Protein AF-A0A5C7RC14-F1 (afdb_monomer)

Sequence (148 aa):
MTDSFSNKEDKDYFDSLFQDFGGLSENIDLFDFRESQIKRKEFNKIRSKIFQDPKSKFGSVCQLKCHQDCPNSADEVDHLIPLSSNVLNKQLRGFRANNGKKAPTQSFDSNHPTNFVLSCTRCNAFKKNKIPTIDIIKYVLDSRHDDT

pLDDT: mean 85.51, std 9.66, range [40.28, 95.25]

Secondary structure (DSSP, 8-state):
-----SSHHHHHHHHHHTGGGTHHHHTGGGB--S-HHHHHHHHHHHHHHHTHHHHHHHTTB-S---STT--SB--EEEESS-SSB-HHHHHTT-PPPPTTPPPPPB--B---GGGEEEE-HHHHHHHTTPPPPHHHHHHHHHHHHTT-

Radius of gyration: 15.36 Å; Cα contacts (8 Å, |Δi|>4): 212; chains: 1; bounding box: 44×34×35 Å

Structure (mmCIF, N/CA/C/O backbone):
data_AF-A0A5C7RC14-F1
#
_entry.id   AF-A0A5C7RC14-F1
#
loop_
_atom_site.group_PDB
_atom_site.id
_atom_site.type_symbol
_atom_site.label_atom_id
_atom_site.label_alt_id
_atom_site.label_comp_id
_atom_site.label_asym_id
_atom_site.label_entity_id
_atom_site.label_seq_id
_atom_site.pdbx_PDB_ins_code
_atom_site.Cartn_x
_atom_site.Cartn_y
_atom_site.Cartn_z
_atom_site.occupancy
_atom_site.B_iso_or_equiv
_atom_site.auth_seq_id
_atom_site.auth_comp_id
_atom_site.auth_asym_id
_atom_site.auth_atom_id
_atom_site.pdbx_PDB_model_num
ATOM 1 N N . MET A 1 1 ? 2.347 17.755 -9.460 1.00 46.50 1 MET A N 1
ATOM 2 C CA . MET A 1 1 ? 3.731 17.392 -9.843 1.00 46.50 1 MET A CA 1
ATOM 3 C C . MET A 1 1 ? 3.818 15.872 -9.888 1.00 46.50 1 MET A C 1
ATOM 5 O O . MET A 1 1 ? 3.783 15.252 -8.840 1.00 46.50 1 MET A O 1
ATOM 9 N N . THR A 1 2 ? 3.859 15.273 -11.079 1.00 52.06 2 THR A N 1
ATOM 10 C CA . THR A 1 2 ? 3.869 13.806 -11.302 1.00 52.06 2 THR A CA 1
ATOM 11 C C . THR A 1 2 ? 5.221 13.281 -11.813 1.00 52.06 2 THR A C 1
ATOM 13 O O 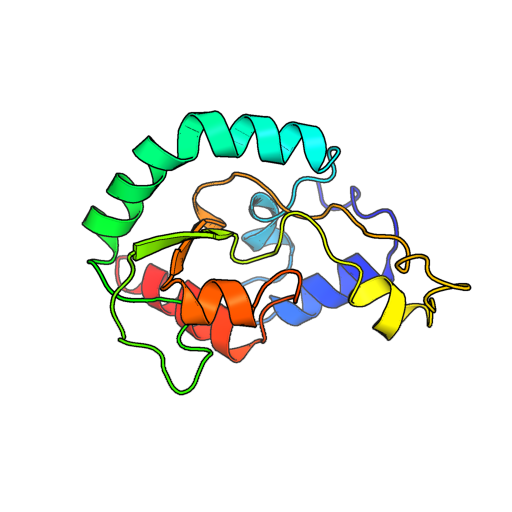. THR A 1 2 ? 5.307 12.144 -12.273 1.00 52.06 2 THR A O 1
ATOM 16 N N . ASP A 1 3 ? 6.268 14.109 -11.771 1.00 56.75 3 ASP A N 1
ATOM 17 C CA . ASP A 1 3 ? 7.588 13.833 -12.372 1.00 56.75 3 ASP A CA 1
ATOM 18 C C . ASP A 1 3 ? 8.619 13.272 -11.384 1.00 56.75 3 ASP A C 1
ATOM 20 O O . ASP A 1 3 ? 9.807 13.194 -11.677 1.00 56.75 3 ASP A O 1
ATOM 24 N N . SER A 1 4 ? 8.185 12.858 -10.195 1.00 75.19 4 SER A N 1
ATOM 25 C CA . SER A 1 4 ? 9.094 12.368 -9.153 1.00 75.19 4 SER A CA 1
ATOM 26 C C . SER A 1 4 ? 9.416 10.869 -9.251 1.00 75.19 4 SER A C 1
ATOM 28 O O . SER A 1 4 ? 10.300 10.389 -8.543 1.00 75.19 4 SER A O 1
ATOM 30 N N . PHE A 1 5 ? 8.755 10.124 -10.145 1.00 82.12 5 PHE A N 1
ATOM 31 C CA . PHE A 1 5 ? 9.106 8.730 -10.421 1.00 82.12 5 PHE A CA 1
ATOM 32 C C . PHE A 1 5 ? 10.415 8.652 -11.206 1.00 82.12 5 PHE A C 1
ATOM 34 O O . PHE A 1 5 ? 10.509 9.147 -12.325 1.00 82.12 5 PHE A O 1
ATOM 41 N N . SER A 1 6 ? 11.414 7.961 -10.653 1.00 82.50 6 SER A N 1
ATOM 42 C CA . SER A 1 6 ? 12.701 7.765 -11.336 1.00 82.50 6 SER A CA 1
ATOM 43 C C . SER A 1 6 ? 12.600 6.890 -12.589 1.00 82.50 6 SER A C 1
ATOM 45 O O . SER A 1 6 ? 13.498 6.935 -13.423 1.00 82.50 6 SER A O 1
ATOM 47 N N . ASN A 1 7 ? 11.534 6.094 -12.725 1.00 86.69 7 ASN A N 1
ATOM 48 C CA . ASN A 1 7 ? 11.299 5.253 -13.892 1.00 86.69 7 ASN A CA 1
ATOM 49 C C . ASN A 1 7 ? 9.861 5.405 -14.395 1.00 86.69 7 ASN A C 1
ATOM 51 O O . ASN A 1 7 ? 8.912 5.356 -13.606 1.00 86.69 7 ASN A O 1
ATOM 55 N N . LYS A 1 8 ? 9.697 5.504 -15.717 1.00 90.19 8 LYS A N 1
ATOM 56 C CA . LYS A 1 8 ? 8.381 5.641 -16.350 1.00 90.19 8 LYS A CA 1
ATOM 57 C C . LYS A 1 8 ? 7.488 4.425 -16.092 1.00 90.19 8 LYS A C 1
ATOM 59 O O . LYS A 1 8 ? 6.302 4.601 -15.852 1.00 90.19 8 LYS A O 1
ATOM 64 N N . GLU A 1 9 ? 8.039 3.211 -16.069 1.00 91.00 9 GLU A N 1
ATOM 65 C CA . GLU A 1 9 ? 7.216 2.005 -15.904 1.00 91.00 9 GLU A CA 1
ATOM 66 C C . GLU A 1 9 ? 6.597 1.918 -14.503 1.00 91.00 9 GLU A C 1
ATOM 68 O O . GLU A 1 9 ? 5.526 1.342 -14.348 1.00 91.00 9 GLU A O 1
ATOM 73 N N . ASP A 1 10 ? 7.230 2.520 -13.485 1.00 90.44 10 ASP A N 1
ATOM 74 C CA . ASP A 1 10 ? 6.623 2.610 -12.151 1.00 90.44 10 ASP A CA 1
ATOM 75 C C . ASP A 1 10 ? 5.417 3.556 -12.175 1.00 90.44 10 ASP A C 1
ATOM 77 O O . ASP A 1 10 ? 4.368 3.230 -11.624 1.00 90.44 10 ASP A O 1
ATOM 81 N N . LYS A 1 11 ? 5.556 4.703 -12.853 1.00 90.25 11 LYS A N 1
ATOM 82 C CA . LYS A 1 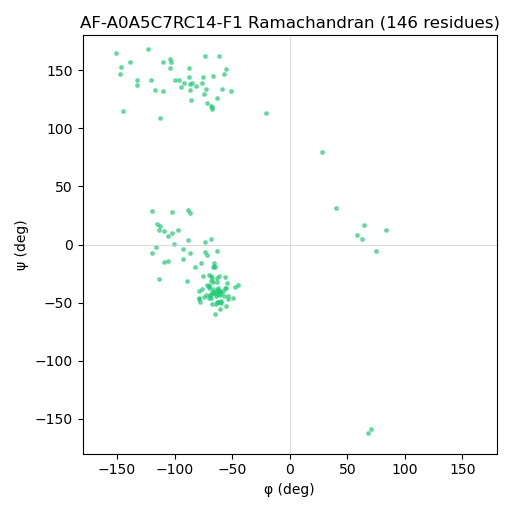11 ? 4.470 5.669 -13.040 1.00 90.25 11 LYS A CA 1
ATOM 83 C C . LYS A 1 11 ? 3.294 5.027 -13.773 1.00 90.25 11 LYS A C 1
ATOM 85 O O . LYS A 1 11 ? 2.179 5.096 -13.276 1.00 90.25 11 LYS A O 1
ATOM 90 N N . ASP A 1 12 ? 3.555 4.369 -14.902 1.00 92.06 12 ASP A N 1
ATOM 91 C CA . ASP A 1 12 ? 2.525 3.707 -15.712 1.00 92.06 12 ASP A CA 1
ATOM 92 C C . ASP A 1 12 ? 1.819 2.590 -14.928 1.00 92.06 12 ASP A C 1
ATOM 94 O O . ASP A 1 12 ? 0.599 2.435 -15.014 1.00 92.06 12 ASP A O 1
ATOM 98 N N . TYR A 1 13 ? 2.578 1.826 -14.133 1.00 93.12 13 TYR A N 1
ATOM 99 C CA . TYR A 1 13 ? 2.026 0.781 -13.279 1.00 93.12 13 TYR A CA 1
ATOM 100 C C . TYR A 1 13 ? 1.065 1.357 -12.235 1.00 93.12 13 TYR A C 1
ATOM 102 O O . TYR A 1 13 ? -0.049 0.855 -12.098 1.00 93.12 13 TYR A O 1
ATOM 110 N N . PHE A 1 14 ? 1.473 2.399 -11.503 1.00 92.25 14 PHE A N 1
ATOM 111 C CA . PHE A 1 14 ? 0.613 2.999 -10.482 1.00 92.25 14 PHE A CA 1
ATOM 112 C C . PHE A 1 14 ? -0.573 3.746 -11.091 1.00 92.25 14 PHE A C 1
ATOM 114 O O . PHE A 1 14 ? -1.669 3.651 -10.553 1.00 92.25 14 PHE A O 1
ATOM 121 N N . ASP A 1 15 ? -0.394 4.422 -12.224 1.00 92.81 15 ASP A N 1
ATOM 122 C CA . ASP A 1 15 ? -1.498 5.074 -12.929 1.00 92.81 15 ASP A CA 1
ATOM 123 C C . ASP A 1 15 ? -2.565 4.058 -13.361 1.00 92.81 15 ASP A C 1
ATOM 125 O O . ASP A 1 15 ? -3.749 4.255 -13.100 1.00 92.81 15 ASP A O 1
ATOM 129 N N . SER A 1 16 ? -2.134 2.907 -13.890 1.00 93.44 16 SER A N 1
ATOM 130 C CA . SER A 1 16 ? -3.033 1.794 -14.224 1.00 93.44 16 SER A CA 1
ATOM 131 C C . SER A 1 16 ? -3.687 1.185 -12.979 1.00 93.44 16 SER A C 1
ATOM 133 O O . SER A 1 16 ? -4.872 0.869 -12.987 1.00 93.44 16 SER A O 1
ATOM 135 N N . LEU A 1 17 ? -2.930 1.022 -11.888 1.00 92.06 17 LEU A N 1
ATOM 136 C CA . LEU A 1 17 ? -3.432 0.456 -10.632 1.00 92.06 17 LEU A CA 1
ATOM 137 C C . LEU A 1 17 ? -4.524 1.325 -9.992 1.00 92.06 17 LEU A C 1
ATOM 139 O O . LEU A 1 17 ? -5.418 0.796 -9.337 1.00 92.06 17 LEU A O 1
ATOM 143 N N . PHE A 1 18 ? -4.450 2.643 -10.175 1.00 93.00 18 PHE A N 1
ATOM 144 C CA . PHE A 1 18 ? -5.414 3.604 -9.644 1.00 93.00 18 PHE A CA 1
ATOM 145 C C . PHE A 1 18 ? -6.408 4.110 -10.692 1.00 93.00 18 PHE A C 1
ATOM 147 O O . PHE A 1 18 ? -7.147 5.044 -10.400 1.00 93.00 18 PHE A O 1
ATOM 154 N N . GLN A 1 19 ? -6.455 3.524 -11.892 1.00 93.38 19 GLN A N 1
ATOM 155 C CA . GLN A 1 19 ? -7.247 4.040 -13.014 1.00 93.38 19 GLN A CA 1
ATOM 156 C C . GLN A 1 19 ? -8.725 4.260 -12.649 1.00 93.38 19 GLN A C 1
ATOM 158 O O . GLN A 1 19 ? -9.276 5.323 -12.930 1.00 93.38 19 GLN A O 1
ATOM 163 N N . ASP A 1 20 ? -9.333 3.302 -11.948 1.00 90.31 20 ASP A N 1
ATOM 164 C CA . ASP A 1 20 ? -10.735 3.375 -11.508 1.00 90.31 20 ASP A CA 1
ATOM 165 C C . ASP A 1 20 ? -10.963 4.362 -10.344 1.00 90.31 20 ASP A C 1
ATOM 167 O O . ASP A 1 20 ? -12.100 4.643 -9.975 1.00 90.31 20 ASP A O 1
ATOM 171 N N . PHE A 1 21 ? -9.886 4.919 -9.784 1.00 89.75 21 PHE A N 1
ATOM 172 C CA . PHE A 1 21 ? -9.869 5.837 -8.641 1.00 89.75 21 PHE A CA 1
ATOM 173 C C . PHE A 1 21 ? -9.266 7.202 -9.007 1.00 89.75 21 PHE A C 1
ATOM 175 O O . PHE A 1 21 ? -8.659 7.860 -8.165 1.00 89.75 21 PHE A O 1
ATOM 182 N N . GLY A 1 22 ? -9.387 7.616 -10.274 1.00 88.88 22 GLY A N 1
ATOM 183 C CA . GLY A 1 22 ? -8.871 8.902 -10.762 1.00 88.88 22 GLY A CA 1
ATOM 184 C C . GLY A 1 22 ? -7.386 8.892 -11.144 1.00 88.88 22 GLY A C 1
ATOM 185 O O . GLY A 1 22 ? -6.791 9.947 -11.364 1.00 88.88 22 GLY A O 1
ATOM 186 N N . GLY A 1 23 ? -6.781 7.708 -11.241 1.00 90.81 23 GLY A N 1
ATOM 187 C CA . GLY A 1 23 ? -5.392 7.526 -11.646 1.00 90.81 23 GLY A CA 1
ATOM 188 C C . GLY A 1 23 ? -4.396 8.060 -10.621 1.00 90.81 23 GLY A C 1
ATOM 189 O O . GLY A 1 23 ? -4.702 8.297 -9.447 1.00 90.81 23 GLY A O 1
ATOM 190 N N . LEU A 1 24 ? -3.160 8.256 -11.071 1.00 89.19 24 LEU A N 1
ATOM 191 C CA . LEU A 1 24 ? -2.081 8.722 -10.207 1.00 89.19 24 LEU A CA 1
ATOM 192 C C . LEU A 1 24 ? -2.284 10.168 -9.723 1.00 89.19 24 LEU A C 1
ATOM 194 O O . LEU A 1 24 ? -1.795 10.518 -8.651 1.00 89.19 24 LEU A O 1
ATOM 198 N N . SER A 1 25 ? -2.978 11.016 -10.491 1.00 88.25 25 SER A N 1
ATOM 199 C CA . SER A 1 25 ? -3.189 12.428 -10.137 1.00 88.25 25 SER A CA 1
ATOM 200 C C . SER A 1 25 ? -4.018 12.598 -8.869 1.00 88.25 25 SER A C 1
ATOM 202 O O . SER A 1 25 ? -3.617 13.368 -8.000 1.00 88.25 25 SER A O 1
ATOM 204 N N . GLU A 1 26 ? -5.109 11.841 -8.734 1.00 89.38 26 GLU A N 1
ATOM 205 C CA . GLU A 1 26 ? -5.988 11.892 -7.554 1.00 89.38 26 GLU A CA 1
ATOM 206 C C . GLU A 1 26 ? -5.396 11.151 -6.345 1.00 89.38 26 GLU A C 1
ATOM 208 O O . GLU A 1 26 ? -5.803 11.359 -5.207 1.00 89.38 26 GLU A O 1
ATOM 213 N N . ASN A 1 27 ? -4.388 10.306 -6.576 1.00 89.94 27 ASN A N 1
ATOM 214 C CA . ASN A 1 27 ? -3.754 9.478 -5.550 1.00 89.94 27 ASN A CA 1
ATOM 215 C C . ASN A 1 27 ? -2.306 9.895 -5.260 1.00 89.94 27 ASN A C 1
ATOM 217 O O . ASN A 1 27 ? -1.548 9.136 -4.653 1.00 89.94 27 ASN A O 1
ATOM 221 N N . ILE A 1 28 ? -1.899 11.099 -5.677 1.00 88.94 28 ILE A N 1
ATOM 222 C CA . ILE A 1 28 ? -0.505 11.550 -5.574 1.00 88.94 28 ILE A CA 1
ATOM 223 C C . ILE A 1 28 ? -0.022 11.641 -4.122 1.00 88.94 28 ILE A C 1
ATOM 225 O O . ILE A 1 28 ? 1.151 11.395 -3.849 1.00 88.94 28 ILE A O 1
ATOM 229 N N . ASP A 1 29 ? -0.933 11.904 -3.183 1.00 90.06 29 ASP A N 1
ATOM 230 C CA . ASP A 1 29 ? -0.636 11.971 -1.751 1.00 90.06 29 ASP A CA 1
ATOM 231 C C . ASP A 1 29 ? -0.202 10.626 -1.166 1.00 90.06 29 ASP A C 1
ATOM 233 O O . ASP A 1 29 ? 0.387 10.596 -0.088 1.00 90.06 29 ASP A O 1
ATOM 237 N N . LEU A 1 30 ? -0.442 9.509 -1.861 1.00 89.81 30 LEU A N 1
ATOM 238 C CA . LEU A 1 30 ? 0.096 8.202 -1.481 1.00 89.81 30 LEU A CA 1
ATOM 239 C C . LEU A 1 30 ? 1.605 8.103 -1.736 1.00 89.81 30 LEU A C 1
ATOM 241 O O . LEU A 1 30 ? 2.223 7.134 -1.317 1.00 89.81 30 LEU A O 1
ATOM 245 N N . PHE A 1 31 ? 2.224 9.079 -2.406 1.00 89.75 31 PHE A N 1
ATOM 246 C CA . PHE A 1 31 ? 3.605 8.967 -2.856 1.00 89.75 31 PHE A CA 1
ATOM 247 C C . PHE A 1 31 ? 4.544 9.995 -2.214 1.00 89.75 31 PHE A C 1
ATOM 249 O O . PHE A 1 31 ? 4.283 11.192 -2.170 1.00 89.75 31 PHE A O 1
ATOM 256 N N . ASP A 1 32 ? 5.689 9.508 -1.736 1.00 88.31 32 ASP A N 1
ATOM 257 C CA . ASP A 1 32 ? 6.816 10.298 -1.239 1.00 88.31 32 ASP A CA 1
ATOM 258 C C . ASP A 1 32 ? 8.130 9.582 -1.595 1.00 88.31 32 ASP A C 1
ATOM 260 O O . ASP A 1 32 ? 8.442 8.491 -1.102 1.00 88.31 32 ASP A O 1
ATOM 264 N N . PHE A 1 33 ? 8.932 10.216 -2.447 1.00 87.19 33 PHE A N 1
ATOM 265 C CA . PHE A 1 33 ? 10.157 9.641 -3.011 1.00 87.19 33 PHE A CA 1
ATOM 266 C C . PHE A 1 33 ? 11.401 9.882 -2.147 1.00 87.19 33 PHE A C 1
ATOM 268 O O . PHE A 1 33 ? 12.505 9.478 -2.521 1.00 87.19 33 PHE A O 1
ATOM 275 N N . ARG A 1 34 ? 11.248 10.496 -0.964 1.00 88.56 34 ARG A N 1
ATOM 276 C CA . ARG A 1 34 ? 12.328 10.597 0.025 1.00 88.56 34 ARG A CA 1
ATOM 277 C C . ARG A 1 34 ? 12.777 9.208 0.487 1.00 88.56 34 ARG A C 1
ATOM 279 O O . ARG A 1 34 ? 12.075 8.196 0.358 1.00 88.56 34 ARG A O 1
ATOM 286 N N . GLU A 1 35 ? 13.965 9.148 1.079 1.00 84.19 35 GLU A N 1
ATOM 287 C CA . GLU A 1 35 ? 14.531 7.896 1.572 1.00 84.19 35 GLU A CA 1
ATOM 288 C C . GLU A 1 35 ? 13.630 7.215 2.615 1.00 84.19 35 GLU A C 1
ATOM 290 O O . GLU A 1 35 ? 13.177 7.826 3.586 1.00 84.19 35 GLU A O 1
ATOM 295 N N . SER A 1 36 ? 13.430 5.901 2.468 1.00 83.69 36 SER A N 1
ATOM 296 C CA . SER A 1 36 ? 12.574 5.110 3.368 1.00 83.69 36 SER A CA 1
ATOM 297 C C . SER A 1 36 ? 12.971 5.197 4.851 1.00 83.69 36 SER A C 1
ATOM 299 O O . SER A 1 36 ? 12.110 5.079 5.720 1.00 83.69 36 SER A O 1
ATOM 301 N N . GLN A 1 37 ? 14.249 5.438 5.166 1.00 85.75 37 GLN A N 1
ATOM 302 C CA . GLN A 1 37 ? 14.728 5.609 6.544 1.00 85.75 37 GLN A CA 1
ATOM 303 C C . GLN A 1 37 ? 14.172 6.872 7.210 1.00 85.75 37 GLN A C 1
ATOM 305 O O . GLN A 1 37 ? 13.821 6.834 8.391 1.00 85.75 37 GLN A O 1
ATOM 310 N N . ILE A 1 38 ? 14.056 7.972 6.460 1.00 88.44 38 ILE A N 1
ATOM 311 C CA . ILE A 1 38 ? 13.481 9.233 6.947 1.00 88.44 38 ILE A CA 1
ATOM 312 C C . ILE A 1 38 ? 12.010 8.997 7.292 1.00 88.44 38 ILE A C 1
ATOM 314 O O . ILE A 1 38 ? 11.589 9.217 8.428 1.00 88.44 38 ILE A O 1
ATOM 318 N N . LYS A 1 39 ? 11.268 8.412 6.350 1.00 88.06 39 LYS A N 1
ATOM 319 C CA . LYS A 1 39 ? 9.835 8.131 6.494 1.00 88.06 39 LYS A CA 1
ATOM 320 C C . LYS A 1 39 ? 9.538 7.153 7.630 1.00 88.06 39 LYS A C 1
ATOM 322 O O . LYS A 1 39 ? 8.606 7.369 8.396 1.00 88.06 39 LYS A O 1
ATOM 327 N N . ARG A 1 40 ? 10.364 6.118 7.823 1.00 86.94 40 ARG A N 1
ATOM 328 C CA . ARG A 1 40 ? 10.234 5.195 8.968 1.00 86.94 40 ARG A CA 1
ATOM 329 C C . ARG A 1 40 ? 10.421 5.900 10.307 1.00 86.94 40 ARG A C 1
ATOM 331 O O . ARG A 1 40 ? 9.669 5.637 11.242 1.00 86.94 40 ARG A O 1
ATOM 338 N N . LYS A 1 41 ? 11.415 6.790 10.415 1.00 89.00 41 LYS A N 1
ATOM 339 C CA . LYS A 1 41 ? 11.642 7.579 11.636 1.00 89.00 41 LYS A CA 1
ATOM 340 C C . LYS A 1 41 ? 10.465 8.503 11.925 1.00 89.00 41 LYS A C 1
ATOM 342 O O . LYS A 1 41 ? 10.073 8.609 13.081 1.00 89.00 41 LYS A O 1
ATOM 347 N N . GLU A 1 42 ? 9.923 9.156 10.902 1.00 90.44 42 GLU A N 1
ATOM 348 C CA . GLU A 1 42 ? 8.729 9.995 11.023 1.00 90.44 42 GLU A CA 1
ATOM 349 C C . GLU A 1 42 ? 7.534 9.164 11.496 1.00 90.44 42 GLU A C 1
ATOM 351 O O . GLU A 1 42 ? 7.011 9.454 12.568 1.00 90.44 42 GLU A O 1
ATOM 356 N N . PHE A 1 43 ? 7.192 8.079 10.791 1.00 88.31 43 PHE A N 1
ATOM 357 C CA . PHE A 1 43 ? 6.074 7.192 11.125 1.00 88.31 43 PHE A CA 1
ATOM 358 C C . PHE A 1 43 ? 6.147 6.673 12.562 1.00 88.31 43 PHE A C 1
ATOM 360 O O . PHE A 1 43 ? 5.175 6.759 13.308 1.00 88.31 43 PHE A O 1
ATOM 367 N N . ASN A 1 44 ? 7.316 6.201 12.999 1.00 87.19 44 ASN A N 1
ATOM 368 C CA . ASN A 1 44 ? 7.486 5.667 14.350 1.00 87.19 44 ASN A CA 1
ATOM 369 C C . ASN A 1 44 ? 7.204 6.702 15.452 1.00 87.19 44 ASN A C 1
ATOM 371 O O . ASN A 1 44 ? 6.801 6.313 16.545 1.00 87.19 44 ASN A O 1
ATOM 375 N N . LYS A 1 45 ? 7.376 8.006 15.186 1.00 88.69 45 LYS A N 1
ATOM 376 C CA . LYS A 1 45 ? 7.034 9.073 16.147 1.00 88.69 45 LYS A CA 1
ATOM 377 C C . LYS A 1 45 ? 5.529 9.317 16.254 1.00 88.69 45 LYS A C 1
ATOM 379 O O . LYS A 1 45 ? 5.063 9.801 17.282 1.00 88.69 45 LYS A O 1
ATOM 384 N N . ILE A 1 46 ? 4.785 9.024 15.190 1.00 84.19 46 ILE A N 1
ATOM 385 C CA . ILE A 1 46 ? 3.369 9.385 15.039 1.00 84.19 46 ILE A CA 1
ATOM 386 C C . ILE A 1 46 ? 2.429 8.173 15.122 1.00 84.19 46 ILE A C 1
ATOM 388 O O . ILE A 1 46 ? 1.241 8.357 15.379 1.00 84.19 46 ILE A O 1
ATOM 392 N N . ARG A 1 47 ? 2.951 6.943 15.001 1.00 81.69 47 ARG A N 1
ATOM 393 C CA . ARG A 1 47 ? 2.192 5.679 14.941 1.00 81.69 47 ARG A CA 1
ATOM 394 C C . ARG A 1 47 ? 1.144 5.542 16.046 1.00 81.69 47 ARG A C 1
ATOM 396 O O . ARG A 1 47 ? 0.008 5.183 15.760 1.00 81.69 47 ARG A O 1
ATOM 403 N N . SER A 1 48 ? 1.497 5.851 17.295 1.00 76.56 48 SER A N 1
ATOM 404 C CA . SER A 1 48 ? 0.576 5.705 18.432 1.00 76.56 48 SER A CA 1
ATOM 405 C C . SER A 1 48 ? -0.608 6.673 18.375 1.00 76.56 48 SER A C 1
ATOM 407 O O . SER A 1 48 ? -1.693 6.331 18.834 1.00 76.56 48 SER A O 1
ATOM 409 N N . LYS A 1 49 ? -0.406 7.873 17.815 1.00 78.31 49 LYS A N 1
ATOM 410 C CA . LYS A 1 49 ? -1.465 8.879 17.640 1.00 78.31 49 LYS A CA 1
ATOM 411 C C . LYS A 1 49 ? -2.339 8.529 16.439 1.00 78.31 49 LYS A C 1
ATOM 413 O O . LYS A 1 49 ? -3.553 8.468 16.558 1.00 78.31 49 LYS A O 1
ATOM 418 N N . ILE A 1 50 ? -1.694 8.172 15.331 1.00 77.44 50 ILE A N 1
ATOM 419 C CA . ILE A 1 50 ? -2.345 7.796 14.072 1.00 77.44 50 ILE A CA 1
ATOM 420 C C . ILE A 1 50 ? -3.168 6.523 14.180 1.00 77.44 50 ILE A C 1
ATOM 422 O O . ILE A 1 50 ? -4.026 6.316 13.348 1.00 77.44 50 ILE A O 1
ATOM 426 N N . PHE A 1 51 ? -2.963 5.656 15.169 1.00 74.00 51 PHE A N 1
ATOM 427 C CA . PHE A 1 51 ? -3.859 4.511 15.342 1.00 74.00 51 PHE A CA 1
ATOM 428 C C . PHE A 1 51 ? -5.257 4.907 15.828 1.00 74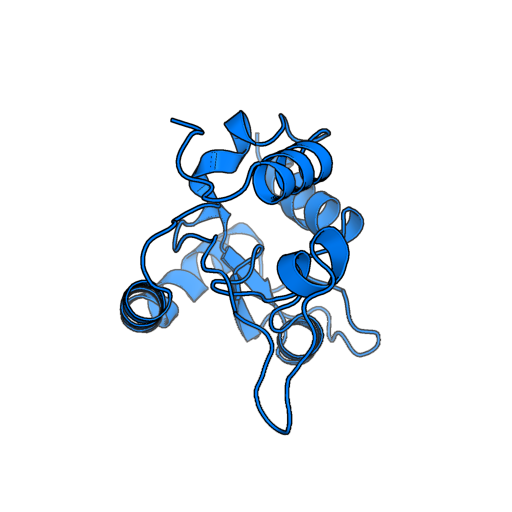.00 51 PHE A C 1
ATOM 430 O O . PHE A 1 51 ? -6.215 4.195 15.544 1.00 74.00 51 PHE A O 1
ATOM 437 N N . GLN A 1 52 ? -5.399 6.032 16.533 1.00 75.06 52 GLN A N 1
ATOM 438 C CA . GLN A 1 52 ? -6.687 6.424 17.108 1.00 75.06 52 GLN A CA 1
ATOM 439 C C . GLN A 1 52 ? -7.625 7.043 16.066 1.00 75.06 52 GLN A C 1
ATOM 441 O O . GLN A 1 52 ? -8.806 6.704 16.054 1.00 75.06 52 GLN A O 1
ATOM 446 N N . ASP A 1 53 ? -7.110 7.876 15.157 1.00 72.94 53 ASP A N 1
ATOM 447 C CA . ASP A 1 53 ? -7.951 8.638 14.218 1.00 72.94 53 ASP A CA 1
ATOM 448 C C . ASP A 1 53 ? -8.662 7.757 13.163 1.00 72.94 53 ASP A C 1
ATOM 450 O O . ASP A 1 53 ? -9.868 7.889 12.971 1.00 72.94 53 ASP A O 1
ATOM 454 N N . PRO A 1 54 ? -8.000 6.790 12.500 1.00 71.12 54 PRO A N 1
ATOM 455 C CA . PRO A 1 54 ? -8.662 5.854 11.603 1.00 71.12 54 PRO A CA 1
ATOM 456 C C . PRO A 1 54 ? -9.568 4.896 12.371 1.00 71.12 54 PRO A C 1
ATOM 458 O O . PRO A 1 54 ? -10.582 4.474 11.834 1.00 71.12 54 PRO A O 1
ATOM 461 N N . LYS A 1 55 ? -9.236 4.547 13.621 1.00 77.94 55 LYS A N 1
ATOM 462 C CA . LYS A 1 55 ? -10.051 3.635 14.433 1.00 77.94 55 LYS A CA 1
ATOM 463 C C . LYS A 1 55 ? -11.369 4.267 14.873 1.00 77.94 55 LYS A C 1
ATOM 465 O O . LYS A 1 55 ? -12.379 3.572 14.943 1.00 77.94 55 LYS A O 1
ATOM 470 N N . SER A 1 56 ? -11.375 5.567 15.159 1.00 76.81 56 SER A N 1
ATOM 471 C CA . SER A 1 56 ? -12.616 6.297 15.426 1.00 76.81 56 SER A CA 1
ATOM 472 C C . SER A 1 56 ? -13.458 6.458 14.160 1.00 76.81 56 SER A C 1
ATOM 474 O O . SER A 1 56 ? -14.678 6.352 14.244 1.00 76.81 56 SER A O 1
ATOM 476 N N . LYS A 1 57 ? -12.819 6.641 12.995 1.00 75.62 57 LYS A N 1
ATOM 477 C CA . LYS A 1 57 ? -13.506 6.822 11.709 1.00 75.62 57 LYS A CA 1
ATOM 478 C C . LYS A 1 57 ? -14.044 5.521 11.097 1.00 75.62 57 LYS A C 1
ATOM 480 O O . LYS A 1 57 ? -15.204 5.451 10.727 1.00 75.62 57 LYS A O 1
ATOM 485 N N . PHE A 1 58 ? -13.219 4.483 11.007 1.00 76.88 58 PHE A N 1
ATOM 486 C CA . PHE A 1 58 ? -13.516 3.235 10.284 1.00 76.88 58 PHE A CA 1
ATOM 487 C C . PHE A 1 58 ? -13.841 2.057 11.218 1.00 76.88 58 PHE A C 1
ATOM 489 O O . PHE A 1 58 ? -13.939 0.903 10.791 1.00 76.88 58 PHE A O 1
ATOM 496 N N . GLY A 1 59 ? -13.970 2.325 12.519 1.00 82.81 59 GLY A N 1
ATOM 497 C CA . GLY A 1 59 ? -14.152 1.305 13.541 1.00 82.81 59 GLY A CA 1
ATOM 498 C C . GLY A 1 59 ? -12.894 0.464 13.773 1.00 82.81 59 GLY A C 1
ATOM 499 O O . GLY A 1 59 ? -11.770 0.854 13.480 1.00 82.81 59 GLY A O 1
ATOM 500 N N . SER A 1 60 ? -13.072 -0.728 14.345 1.00 86.19 60 SER A N 1
ATOM 501 C CA . SER A 1 60 ? -11.959 -1.632 14.690 1.00 86.19 60 SER A CA 1
ATOM 502 C C . SER A 1 60 ? -11.794 -2.783 13.697 1.00 86.19 60 SER A C 1
ATOM 504 O O . SER A 1 60 ? -11.347 -3.861 14.082 1.00 86.19 60 SER A O 1
ATOM 506 N N . VAL A 1 61 ? -12.183 -2.587 12.435 1.00 90.62 61 VAL A N 1
ATOM 507 C CA . VAL A 1 61 ? -12.190 -3.645 11.416 1.00 90.62 61 VAL A CA 1
ATOM 508 C C . VAL A 1 61 ? -10.869 -3.670 10.649 1.00 90.62 61 VAL A C 1
ATOM 510 O O . VAL A 1 61 ? -10.320 -2.631 10.291 1.00 90.62 61 VAL A O 1
ATOM 513 N N . CYS A 1 62 ? -10.349 -4.867 10.371 1.00 92.31 62 CYS A N 1
ATOM 514 C CA . CYS A 1 62 ? -9.197 -5.017 9.481 1.00 92.31 62 CYS A CA 1
ATOM 515 C C . CYS A 1 62 ? -9.602 -4.645 8.047 1.00 92.31 62 CYS A C 1
ATOM 517 O O . CYS A 1 62 ? -10.429 -5.329 7.445 1.00 92.31 62 CYS A O 1
ATOM 519 N N . GLN A 1 63 ? -8.997 -3.597 7.490 1.00 91.94 63 GLN A N 1
ATOM 520 C CA . GLN A 1 63 ? -9.298 -3.108 6.145 1.00 91.94 63 GLN A CA 1
ATOM 521 C C . GLN A 1 63 ? -8.561 -3.886 5.047 1.00 91.94 63 GLN A C 1
ATOM 523 O O . GLN A 1 63 ? -8.977 -3.863 3.899 1.00 91.94 63 GLN A O 1
ATOM 528 N N . LEU A 1 64 ? -7.486 -4.611 5.373 1.00 91.81 64 LEU A N 1
ATOM 529 C CA . LEU A 1 64 ? -6.728 -5.360 4.365 1.00 91.81 64 LEU A CA 1
ATOM 530 C C . LEU A 1 64 ? -7.417 -6.651 3.902 1.00 91.81 64 LEU A C 1
ATOM 532 O O . LEU A 1 64 ? -7.279 -7.013 2.740 1.00 91.81 64 LEU A O 1
ATOM 536 N N . LYS A 1 65 ? -8.064 -7.385 4.824 1.00 90.75 65 LYS A N 1
ATOM 537 C CA . LYS A 1 65 ? -8.774 -8.669 4.589 1.00 90.75 65 LYS A CA 1
ATOM 538 C C . LYS A 1 65 ? -8.090 -9.660 3.622 1.00 90.75 65 LYS A C 1
ATOM 540 O O . LYS A 1 65 ? -8.754 -10.435 2.948 1.00 90.75 65 LYS A O 1
ATOM 545 N N . CYS A 1 66 ? -6.759 -9.672 3.573 1.00 91.19 66 CYS A N 1
ATOM 546 C CA . CYS A 1 66 ? -5.998 -10.369 2.532 1.00 91.19 66 CYS A CA 1
ATOM 547 C C . CYS A 1 66 ? -5.424 -11.730 2.958 1.00 91.19 66 CYS A C 1
ATOM 549 O O . CYS A 1 66 ? -4.741 -12.380 2.170 1.00 91.19 66 CYS A O 1
ATOM 551 N N . HIS A 1 67 ? -5.667 -12.158 4.198 1.00 94.19 67 HIS A N 1
ATOM 552 C CA . HIS A 1 67 ? -5.218 -13.442 4.732 1.00 94.19 67 HIS A CA 1
ATOM 553 C C . HIS A 1 67 ? -6.419 -14.286 5.169 1.00 94.19 67 HIS A C 1
ATOM 555 O O . HIS A 1 67 ? -7.351 -13.746 5.760 1.00 94.19 67 HIS A O 1
ATOM 561 N N . GLN A 1 68 ? -6.371 -15.602 4.938 1.00 94.00 68 GLN A N 1
ATOM 562 C CA . GLN A 1 68 ? -7.458 -16.529 5.298 1.00 94.00 68 GLN A CA 1
ATOM 563 C C . GLN A 1 68 ? -7.789 -16.493 6.802 1.00 94.00 68 GLN A C 1
ATOM 565 O O . GLN A 1 68 ? -8.950 -16.454 7.185 1.00 94.00 68 GLN A O 1
ATOM 570 N N . ASP A 1 69 ? -6.759 -16.393 7.649 1.00 95.25 69 ASP A N 1
ATOM 571 C CA . ASP A 1 69 ? -6.893 -16.328 9.113 1.00 95.25 69 ASP A CA 1
ATOM 572 C C . ASP A 1 69 ? -7.073 -14.886 9.624 1.00 95.25 69 ASP A C 1
ATOM 574 O O . ASP A 1 69 ? -6.583 -14.525 10.696 1.00 95.25 69 ASP A O 1
ATOM 578 N N . CYS A 1 70 ? -7.680 -14.006 8.824 1.00 95.00 70 CYS A N 1
ATOM 579 C CA . CYS A 1 70 ? -7.968 -12.643 9.252 1.00 95.00 70 CYS A CA 1
ATOM 580 C C . CYS A 1 70 ? -9.057 -12.668 10.341 1.00 95.00 70 CYS A C 1
ATOM 582 O O . CYS A 1 70 ? -10.188 -13.048 10.045 1.00 95.00 70 CYS A O 1
ATOM 584 N N . PRO A 1 71 ? -8.792 -12.184 11.570 1.00 94.44 71 PRO A N 1
ATOM 585 C CA . PRO A 1 71 ? -9.799 -12.132 12.633 1.00 94.44 71 PRO A CA 1
ATOM 586 C C . PRO A 1 71 ? -10.852 -11.035 12.408 1.00 94.44 71 PRO A C 1
ATOM 588 O O . PRO A 1 71 ? -11.694 -10.801 13.265 1.00 94.44 71 PRO A O 1
ATOM 591 N N . ASN A 1 72 ? -10.768 -10.303 11.291 1.00 93.19 72 ASN A N 1
ATOM 592 C CA . ASN A 1 72 ? -11.583 -9.133 10.974 1.00 93.19 72 ASN A CA 1
ATOM 593 C C . ASN A 1 72 ? -11.484 -7.973 11.991 1.00 93.19 72 ASN A C 1
ATOM 595 O O . ASN A 1 72 ? -12.188 -6.980 11.854 1.00 93.19 72 ASN A O 1
ATOM 599 N N . SER A 1 73 ? -10.570 -8.043 12.958 1.00 92.75 73 SER A N 1
ATOM 600 C CA . SER A 1 73 ? -10.282 -6.986 13.930 1.00 92.75 73 SER A CA 1
ATOM 601 C C . SER A 1 73 ? -8.909 -6.366 13.674 1.00 92.75 73 SER A C 1
ATOM 603 O O . SER A 1 73 ? -7.931 -7.098 13.517 1.00 92.75 73 SER A O 1
ATOM 605 N N . ALA A 1 74 ? -8.816 -5.040 13.657 1.00 91.94 74 ALA A N 1
ATOM 606 C CA . ALA A 1 74 ? -7.551 -4.330 13.520 1.00 91.94 74 ALA A CA 1
ATOM 607 C C . ALA A 1 74 ? -6.866 -4.105 14.874 1.00 91.94 74 ALA A C 1
ATOM 609 O O . ALA A 1 74 ? -7.488 -3.643 15.833 1.00 91.94 74 ALA A O 1
ATOM 610 N N . ASP A 1 75 ? -5.569 -4.395 14.924 1.00 90.88 75 ASP A N 1
ATOM 611 C CA . ASP A 1 75 ? -4.691 -4.198 16.081 1.00 90.88 75 ASP A CA 1
ATOM 612 C C . ASP A 1 75 ? -3.528 -3.235 15.776 1.00 90.88 75 ASP A C 1
ATOM 614 O O . ASP A 1 75 ? -2.826 -2.811 16.695 1.00 90.88 75 ASP A O 1
ATOM 618 N N . GLU A 1 76 ? -3.358 -2.818 14.515 1.00 90.69 76 GLU A N 1
ATOM 619 C CA . GLU A 1 76 ? -2.320 -1.873 14.109 1.00 90.69 76 GLU A CA 1
ATOM 620 C C . GLU A 1 76 ? -2.682 -1.013 12.882 1.00 90.69 76 GLU A C 1
ATOM 622 O O . GLU A 1 76 ? -3.615 -1.309 12.134 1.00 90.69 76 GLU A O 1
ATOM 627 N N . VAL A 1 77 ? -1.914 0.066 12.673 1.00 89.69 77 VAL A N 1
ATOM 628 C CA . VAL A 1 77 ? -1.882 0.815 11.403 1.00 89.69 77 VAL A CA 1
ATOM 629 C C . VAL A 1 77 ? -0.744 0.300 10.536 1.00 89.69 77 VAL A C 1
ATOM 631 O O . VAL A 1 77 ? 0.382 0.154 11.024 1.00 89.69 77 VAL A O 1
ATOM 634 N N . ASP A 1 78 ? -1.042 0.110 9.256 1.00 89.31 78 ASP A N 1
ATOM 635 C CA . ASP A 1 78 ? -0.087 -0.122 8.173 1.00 89.31 78 ASP A CA 1
ATOM 636 C C . ASP A 1 78 ? -0.270 0.942 7.071 1.00 89.31 78 ASP A C 1
ATOM 638 O O . ASP A 1 78 ? -1.246 1.694 7.065 1.00 89.31 78 ASP A O 1
ATOM 642 N N . HIS A 1 79 ? 0.677 1.018 6.143 1.00 90.94 79 HIS A N 1
ATOM 643 C CA . HIS A 1 79 ? 0.591 1.842 4.934 1.00 90.94 79 HIS A CA 1
ATOM 644 C C . HIS A 1 79 ? -0.111 1.059 3.820 1.00 90.94 79 HIS A C 1
ATOM 646 O O . HIS A 1 79 ? 0.196 -0.112 3.664 1.00 90.94 79 HIS A O 1
ATOM 652 N N . LEU A 1 80 ? -1.015 1.621 3.016 1.00 91.75 80 LEU A N 1
ATOM 653 C CA . LEU A 1 80 ? -1.672 0.917 1.908 1.00 91.75 80 LEU A CA 1
ATOM 654 C C . LEU A 1 80 ? -0.627 0.555 0.853 1.00 91.75 80 LEU A C 1
ATOM 656 O O . LEU A 1 80 ? -0.374 -0.627 0.608 1.00 91.75 80 LEU A O 1
ATOM 660 N N . ILE A 1 81 ? 0.050 1.554 0.296 1.00 91.00 81 ILE A N 1
ATOM 661 C CA . ILE A 1 81 ? 1.255 1.340 -0.501 1.00 91.00 81 ILE A CA 1
ATOM 662 C C . ILE A 1 81 ? 2.424 1.168 0.475 1.00 91.00 81 ILE A C 1
ATOM 664 O O . ILE A 1 81 ? 2.469 1.843 1.484 1.00 91.00 81 ILE A O 1
ATOM 668 N N . PRO A 1 82 ? 3.353 0.216 0.295 1.00 86.06 82 PRO A N 1
ATOM 669 C CA . PRO A 1 82 ? 4.444 0.046 1.252 1.00 86.06 82 PRO A CA 1
ATOM 670 C C . PRO A 1 82 ? 5.532 1.124 1.096 1.00 86.06 82 PRO A C 1
ATOM 672 O O . PR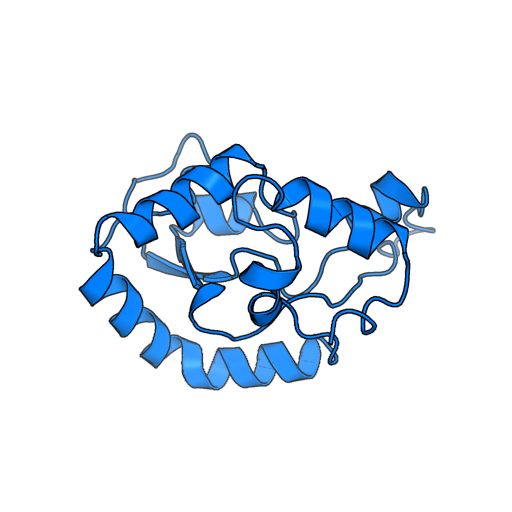O A 1 82 ? 6.008 1.365 -0.014 1.00 86.06 82 PRO A O 1
ATOM 675 N N . LEU A 1 83 ? 6.056 1.631 2.226 1.00 83.19 83 LEU A N 1
ATOM 676 C CA . LEU A 1 83 ? 7.202 2.566 2.298 1.00 83.19 83 LEU A CA 1
ATOM 677 C C . LEU A 1 83 ? 8.384 2.194 1.394 1.00 83.19 83 LEU A C 1
ATOM 679 O O . LEU A 1 83 ? 9.086 3.074 0.883 1.00 83.19 83 LEU A O 1
ATOM 683 N N . SER A 1 84 ? 8.635 0.895 1.230 1.00 83.12 84 SER A N 1
ATOM 684 C CA . SER A 1 84 ? 9.558 0.396 0.221 1.00 83.12 84 SER A CA 1
ATOM 685 C C . SER A 1 84 ? 9.159 -0.969 -0.330 1.00 83.12 84 SER A C 1
ATOM 687 O O . SER A 1 84 ? 8.640 -1.833 0.380 1.00 83.12 84 SER A O 1
ATOM 689 N N . SER A 1 85 ? 9.449 -1.185 -1.613 1.00 86.50 85 SER A N 1
ATOM 690 C CA . SER A 1 85 ? 9.222 -2.462 -2.291 1.00 86.50 85 SER A CA 1
ATOM 691 C C . SER A 1 85 ? 10.282 -2.721 -3.359 1.00 86.50 85 SER A C 1
ATOM 693 O O . SER A 1 85 ? 10.871 -1.798 -3.909 1.00 86.50 85 SER A O 1
ATOM 695 N N . ASN A 1 86 ? 10.548 -3.993 -3.652 1.00 86.12 86 ASN A N 1
ATOM 696 C CA . ASN A 1 86 ? 11.325 -4.408 -4.826 1.00 86.12 86 ASN A CA 1
ATOM 697 C C . ASN A 1 86 ? 10.478 -5.179 -5.844 1.00 86.12 86 ASN A C 1
ATOM 699 O O . ASN A 1 86 ? 11.031 -5.827 -6.731 1.00 86.12 86 ASN A O 1
ATOM 703 N N . VAL A 1 87 ? 9.152 -5.147 -5.690 1.00 89.25 87 VAL A N 1
ATOM 704 C CA . VAL A 1 87 ? 8.220 -5.879 -6.549 1.00 89.25 87 VAL A CA 1
ATOM 705 C C . VAL A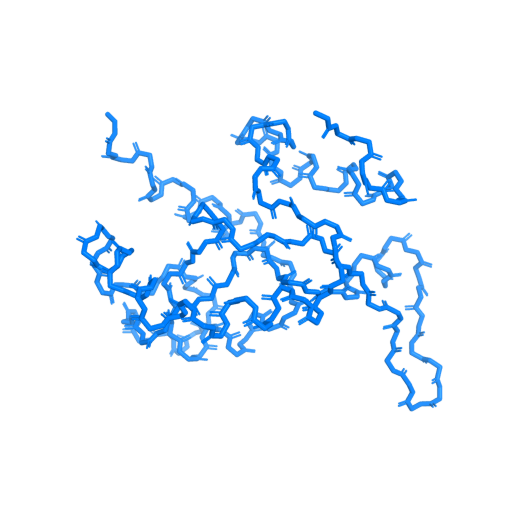 1 87 ? 8.312 -5.380 -7.990 1.00 89.25 87 VAL A C 1
ATOM 707 O O . VAL A 1 87 ? 8.558 -6.196 -8.872 1.00 89.25 87 VAL A O 1
ATOM 710 N N . LEU A 1 88 ? 8.251 -4.064 -8.223 1.00 89.56 88 LEU A N 1
ATOM 711 C CA . LEU A 1 88 ? 8.318 -3.502 -9.580 1.00 89.56 88 LEU A CA 1
ATOM 712 C C . LEU A 1 88 ? 9.672 -3.741 -10.247 1.00 89.56 88 LEU A C 1
ATOM 714 O O . LEU A 1 88 ? 9.725 -4.187 -11.385 1.00 89.56 88 LEU A O 1
ATOM 718 N N . ASN A 1 89 ? 10.776 -3.587 -9.515 1.00 89.25 89 ASN A N 1
ATOM 719 C CA . ASN A 1 89 ? 12.098 -3.963 -10.022 1.00 89.25 89 ASN A CA 1
ATOM 720 C C . ASN A 1 89 ? 12.186 -5.430 -10.480 1.00 89.25 89 ASN A C 1
ATOM 722 O O . ASN A 1 89 ? 12.844 -5.726 -11.474 1.00 89.25 89 ASN A O 1
ATOM 726 N N . LYS A 1 90 ? 11.524 -6.358 -9.783 1.00 87.38 90 LYS A N 1
ATOM 727 C CA . LYS A 1 90 ? 11.486 -7.770 -10.194 1.00 87.38 90 LYS A CA 1
ATOM 728 C C . LYS A 1 90 ? 10.563 -7.996 -11.388 1.00 87.38 90 LYS A C 1
ATOM 730 O O . LYS A 1 90 ? 10.934 -8.730 -12.295 1.00 87.38 90 LYS A O 1
ATOM 735 N N . GLN A 1 91 ? 9.372 -7.403 -11.357 1.00 89.31 91 GLN A N 1
ATOM 736 C CA . GLN A 1 91 ? 8.309 -7.657 -12.330 1.00 89.31 91 GLN A CA 1
ATOM 737 C C . GLN A 1 91 ? 8.528 -6.915 -13.648 1.00 89.31 91 GLN A C 1
ATOM 739 O O . GLN A 1 91 ? 8.430 -7.524 -14.705 1.00 89.31 91 GLN A O 1
ATOM 744 N N . LEU A 1 92 ? 8.853 -5.624 -13.582 1.00 89.06 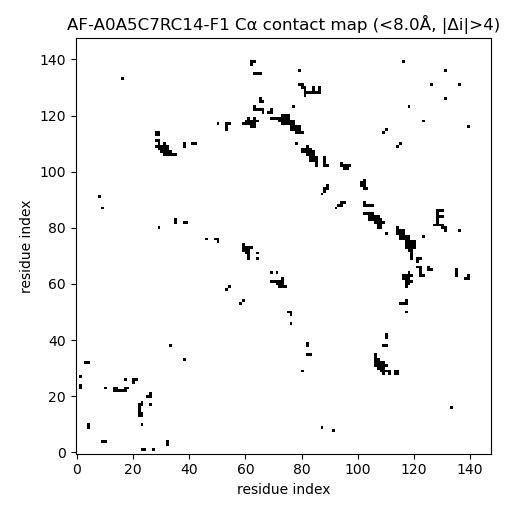92 LEU A N 1
ATOM 745 C CA . LEU A 1 92 ? 8.977 -4.749 -14.748 1.00 89.06 92 LEU A CA 1
ATOM 746 C C . LEU A 1 92 ? 10.393 -4.763 -15.336 1.00 89.06 92 LEU A C 1
ATOM 748 O O . LEU A 1 92 ? 10.560 -4.610 -16.539 1.00 89.06 92 LEU A O 1
ATOM 752 N N . ARG A 1 93 ? 11.422 -4.954 -14.496 1.00 89.56 93 ARG A N 1
ATOM 753 C CA . ARG A 1 93 ? 12.841 -4.824 -14.898 1.00 89.56 93 ARG A CA 1
ATOM 754 C C . ARG A 1 93 ? 13.636 -6.125 -14.803 1.00 89.56 93 ARG A C 1
ATOM 756 O O . ARG A 1 93 ? 14.824 -6.148 -15.113 1.00 89.56 93 ARG A O 1
ATOM 763 N N . GLY A 1 94 ? 13.014 -7.210 -14.340 1.00 85.94 94 GLY A N 1
ATOM 764 C CA . GLY A 1 94 ? 13.659 -8.519 -14.231 1.00 85.94 94 GLY A CA 1
ATOM 765 C C . GLY A 1 94 ? 14.826 -8.576 -13.238 1.00 85.94 94 GLY A C 1
ATOM 766 O O . GLY A 1 94 ? 15.618 -9.520 -13.290 1.00 85.94 94 GLY A O 1
ATOM 767 N N . PHE A 1 95 ? 14.964 -7.602 -12.328 1.00 86.12 95 PHE A N 1
ATOM 768 C CA . PHE A 1 95 ? 16.055 -7.601 -11.355 1.00 86.12 95 PHE A CA 1
ATOM 769 C C . PHE A 1 95 ? 15.950 -8.807 -10.427 1.00 86.12 95 PHE A C 1
ATOM 771 O O . PHE A 1 95 ? 14.936 -9.039 -9.765 1.00 86.12 95 PHE A O 1
ATOM 778 N N . ARG A 1 96 ? 17.043 -9.565 -10.341 1.00 80.94 96 ARG A N 1
ATOM 779 C CA . ARG A 1 96 ? 17.160 -10.729 -9.465 1.00 80.94 96 ARG A CA 1
ATOM 780 C C . ARG A 1 96 ? 17.984 -10.394 -8.230 1.00 80.94 96 ARG A C 1
ATOM 782 O O . ARG A 1 96 ? 18.777 -9.456 -8.201 1.00 80.94 96 ARG A O 1
ATOM 789 N N . ALA A 1 97 ? 17.761 -11.173 -7.181 1.00 81.62 97 ALA A N 1
ATOM 790 C CA . ALA A 1 97 ? 18.647 -11.194 -6.031 1.00 81.62 97 ALA A CA 1
ATOM 791 C C . ALA A 1 97 ? 19.993 -11.795 -6.466 1.00 81.62 97 ALA A C 1
ATOM 793 O O . ALA A 1 97 ? 20.034 -12.948 -6.889 1.00 81.62 97 ALA A O 1
ATOM 794 N N . ASN A 1 98 ? 21.082 -11.033 -6.371 1.00 79.38 98 ASN A N 1
ATOM 795 C CA . ASN A 1 98 ? 22.425 -11.558 -6.616 1.00 79.38 98 ASN A CA 1
ATOM 796 C C . ASN A 1 98 ? 22.960 -12.171 -5.318 1.00 79.38 98 ASN A C 1
ATOM 798 O O . ASN A 1 98 ? 22.994 -11.470 -4.310 1.00 79.38 98 ASN A O 1
ATOM 802 N N . ASN A 1 99 ? 23.370 -13.446 -5.344 1.00 72.12 99 ASN A N 1
ATOM 803 C CA . ASN A 1 99 ? 24.130 -14.158 -4.299 1.00 72.12 99 ASN A CA 1
ATOM 804 C C . ASN A 1 99 ? 23.914 -13.635 -2.864 1.00 72.12 99 ASN A C 1
ATOM 806 O O . ASN A 1 99 ? 24.718 -12.868 -2.334 1.00 72.12 99 ASN A O 1
ATOM 810 N N . GLY A 1 100 ? 22.797 -14.025 -2.242 1.00 74.50 100 GLY A N 1
ATOM 811 C CA . GLY A 1 100 ? 22.480 -13.687 -0.847 1.00 74.50 100 GLY A CA 1
ATOM 812 C C . GLY A 1 100 ? 22.022 -12.242 -0.595 1.00 74.50 100 GLY A C 1
ATOM 813 O O . GLY A 1 100 ? 21.601 -11.929 0.518 1.00 74.50 100 GLY A O 1
ATOM 814 N N . LYS A 1 101 ? 22.041 -11.354 -1.600 1.00 81.06 101 LYS A N 1
ATOM 815 C CA . LYS A 1 101 ? 21.571 -9.963 -1.485 1.00 81.06 101 LYS A CA 1
ATOM 816 C C . LYS A 1 101 ? 20.161 -9.801 -2.043 1.00 81.06 101 LYS A C 1
ATOM 818 O O . LYS A 1 101 ? 19.810 -10.364 -3.076 1.00 81.06 101 LYS A O 1
ATOM 823 N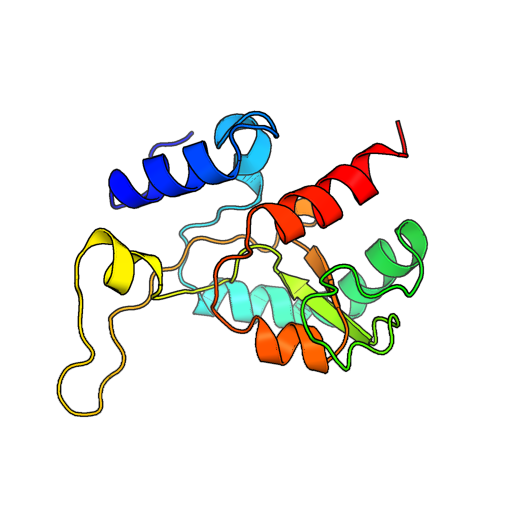 N . LYS A 1 102 ? 19.343 -8.979 -1.381 1.00 79.19 102 LYS A N 1
ATOM 824 C CA . LYS A 1 102 ? 18.008 -8.611 -1.880 1.00 79.19 102 LYS A CA 1
ATOM 825 C C . LYS A 1 102 ? 18.132 -7.775 -3.157 1.00 79.19 102 LYS A C 1
ATOM 827 O O . LYS A 1 102 ? 19.033 -6.950 -3.264 1.00 79.19 102 LYS A O 1
ATOM 832 N N . ALA A 1 103 ? 17.191 -7.957 -4.088 1.00 83.56 103 ALA A N 1
ATOM 833 C CA . ALA A 1 103 ? 17.046 -7.057 -5.232 1.00 83.56 103 ALA A CA 1
ATOM 834 C C . ALA A 1 103 ? 16.839 -5.605 -4.747 1.00 83.56 103 ALA A C 1
ATOM 836 O O . ALA A 1 103 ? 16.195 -5.433 -3.697 1.00 83.56 103 ALA A O 1
ATOM 837 N N . PRO A 1 104 ? 17.335 -4.594 -5.492 1.00 84.69 104 PRO A N 1
ATOM 838 C CA . PRO A 1 104 ? 17.220 -3.190 -5.114 1.00 84.69 104 PRO A CA 1
ATOM 839 C C . PRO A 1 104 ? 15.781 -2.813 -4.763 1.00 84.69 104 PRO A C 1
ATOM 841 O O . PRO A 1 104 ? 14.843 -3.158 -5.485 1.00 84.69 104 PRO A O 1
ATOM 844 N N . THR A 1 105 ? 15.606 -2.130 -3.636 1.00 85.12 105 THR A N 1
ATOM 845 C CA . THR A 1 105 ? 14.305 -1.631 -3.180 1.00 85.12 105 THR A CA 1
ATOM 846 C C . THR A 1 105 ? 14.120 -0.187 -3.599 1.00 85.12 105 THR A C 1
ATOM 848 O O . THR A 1 105 ? 15.049 0.609 -3.495 1.00 85.12 105 THR A O 1
ATOM 851 N N . GLN A 1 106 ? 12.903 0.150 -3.989 1.00 85.75 106 GLN A N 1
ATOM 852 C CA . GLN A 1 106 ? 12.479 1.497 -4.326 1.00 85.75 106 GLN A CA 1
ATOM 853 C C . GLN A 1 106 ? 11.647 2.069 -3.178 1.00 85.75 106 GLN A C 1
ATOM 855 O O . GLN A 1 106 ? 11.033 1.320 -2.412 1.00 85.75 106 GLN A O 1
ATOM 860 N N . SER A 1 107 ? 11.679 3.391 -3.039 1.00 86.50 107 SER A N 1
ATOM 861 C CA . SER A 1 107 ? 10.961 4.152 -2.018 1.00 86.50 107 SER A CA 1
ATOM 862 C C . SER A 1 107 ? 9.892 4.972 -2.729 1.00 86.50 107 SER A C 1
ATOM 864 O O . SER A 1 107 ? 10.241 5.892 -3.459 1.00 86.50 107 SER A O 1
ATOM 866 N N . PHE A 1 108 ? 8.623 4.602 -2.565 1.00 80.06 108 PHE A N 1
ATOM 867 C CA . PHE A 1 108 ? 7.524 5.221 -3.318 1.00 80.06 108 PHE A CA 1
ATOM 868 C C . PHE A 1 108 ? 6.578 6.025 -2.446 1.00 80.06 108 PHE A C 1
ATOM 870 O O . PHE A 1 108 ? 5.984 6.972 -2.922 1.00 80.06 108 PHE A O 1
ATOM 877 N N . ASP A 1 109 ? 6.430 5.633 -1.190 1.00 80.12 109 ASP A N 1
ATOM 878 C CA . ASP A 1 109 ? 5.180 5.839 -0.471 1.00 80.12 109 ASP A CA 1
ATOM 879 C C . ASP A 1 109 ? 5.254 6.891 0.647 1.00 80.12 109 ASP A C 1
ATOM 881 O O . ASP A 1 109 ? 6.342 7.140 1.167 1.00 80.12 109 ASP A O 1
ATOM 885 N N . SER A 1 110 ? 4.128 7.486 1.031 1.00 87.75 110 SER A N 1
ATOM 886 C CA . SER A 1 110 ? 4.047 8.607 1.971 1.00 87.75 110 SER A CA 1
ATOM 887 C C . SER A 1 110 ? 3.570 8.219 3.377 1.00 87.75 110 SER A C 1
ATOM 889 O O . SER A 1 110 ? 2.880 7.227 3.599 1.00 87.75 110 SER A O 1
ATOM 891 N N . ASN A 1 111 ? 3.880 9.074 4.357 1.00 88.44 111 ASN A N 1
ATOM 892 C CA . ASN A 1 111 ? 3.231 9.057 5.675 1.00 88.44 111 ASN A CA 1
ATOM 893 C C . ASN A 1 111 ? 1.942 9.900 5.694 1.00 88.44 111 ASN A C 1
ATOM 895 O O . ASN A 1 111 ? 1.589 10.463 6.732 1.00 88.44 111 ASN A O 1
ATOM 899 N N . HIS A 1 112 ? 1.275 10.053 4.550 1.00 89.31 112 HIS A N 1
ATOM 900 C CA . HIS A 1 112 ? 0.032 10.804 4.474 1.00 89.31 112 HIS A CA 1
ATOM 901 C C . HIS A 1 112 ? -1.131 9.987 5.067 1.00 89.31 112 HIS A C 1
ATOM 903 O O . HIS A 1 112 ? -1.175 8.771 4.866 1.00 89.31 112 HIS A O 1
ATOM 909 N N . PRO A 1 113 ? -2.108 10.611 5.755 1.00 86.69 113 PRO A N 1
ATOM 910 C CA . PRO A 1 113 ? -3.248 9.899 6.332 1.00 86.69 113 PRO A CA 1
ATOM 911 C C . PRO A 1 113 ? -4.046 9.045 5.343 1.00 86.69 113 PRO A C 1
A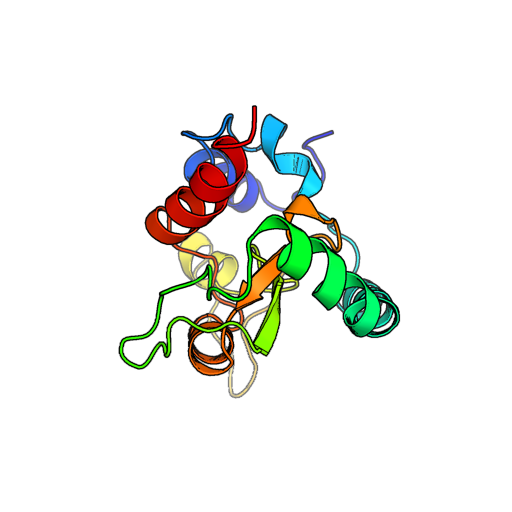TOM 913 O O . PRO A 1 113 ? -4.522 7.973 5.707 1.00 86.69 113 PRO A O 1
ATOM 916 N N . THR A 1 114 ? -4.151 9.469 4.080 1.00 88.00 114 THR A N 1
ATOM 917 C CA . THR A 1 114 ? -4.825 8.686 3.025 1.00 88.00 114 THR A CA 1
ATOM 918 C C . THR A 1 114 ? -4.099 7.384 2.707 1.00 88.00 114 THR A C 1
ATOM 920 O O . THR A 1 114 ? -4.696 6.455 2.174 1.00 88.00 114 THR A O 1
ATOM 923 N N . ASN A 1 115 ? -2.833 7.252 3.076 1.00 90.56 115 ASN A N 1
ATOM 924 C CA . ASN A 1 115 ? -2.104 6.015 2.907 1.00 90.56 115 ASN A CA 1
ATOM 925 C C . ASN A 1 115 ? -2.173 5.108 4.147 1.00 90.56 115 ASN A C 1
ATOM 927 O O . ASN A 1 115 ? -1.710 3.980 4.099 1.00 90.56 115 ASN A O 1
ATOM 931 N N . PHE A 1 116 ? -2.786 5.522 5.255 1.00 90.44 116 PHE A N 1
ATOM 932 C CA . PHE A 1 116 ? -2.926 4.648 6.420 1.00 90.44 116 PHE A CA 1
ATOM 933 C C . PHE A 1 116 ? -4.146 3.736 6.325 1.00 90.44 116 PHE A C 1
ATOM 935 O O . PHE A 1 116 ? -5.238 4.145 5.923 1.00 90.44 116 PHE A O 1
ATOM 942 N N . VAL A 1 117 ? -3.955 2.483 6.729 1.00 91.44 117 VAL A N 1
ATOM 943 C CA . VAL A 1 117 ? -4.998 1.462 6.808 1.00 91.44 117 VAL A CA 1
ATOM 944 C C . VAL A 1 117 ? -4.939 0.743 8.143 1.00 91.44 117 VAL A C 1
ATOM 946 O O . VAL A 1 117 ? -3.868 0.434 8.669 1.00 91.44 117 VAL A O 1
ATOM 949 N 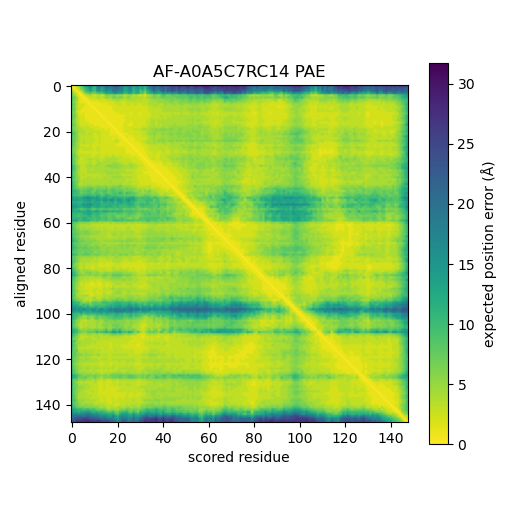N . LEU A 1 118 ? -6.112 0.442 8.683 1.00 92.44 118 LEU A N 1
ATOM 950 C CA . LEU A 1 118 ? -6.253 -0.439 9.827 1.00 92.44 118 LEU A CA 1
ATOM 951 C C . LEU A 1 118 ? -6.044 -1.882 9.382 1.00 92.44 118 LEU A C 1
ATOM 953 O O . LEU A 1 118 ? -6.663 -2.364 8.431 1.00 92.44 118 LEU A O 1
ATOM 957 N N . SER A 1 119 ? -5.179 -2.602 10.080 1.00 93.31 119 SER A N 1
ATOM 958 C CA . SER A 1 119 ? -4.877 -3.988 9.753 1.00 93.31 119 SER A CA 1
ATOM 959 C C . SER A 1 119 ? -4.759 -4.844 11.003 1.00 93.31 119 SER A C 1
ATOM 961 O O . SER A 1 119 ? -4.546 -4.348 12.107 1.00 93.31 119 SER A O 1
ATOM 963 N N . CYS A 1 120 ? -4.961 -6.144 10.814 1.00 94.38 120 CYS A N 1
ATOM 964 C CA . CYS A 1 120 ? -4.557 -7.141 11.787 1.00 94.38 120 CYS A CA 1
ATOM 965 C C . CYS A 1 120 ? -3.107 -7.561 11.517 1.00 94.38 120 CYS A C 1
ATOM 967 O O . CYS A 1 120 ? -2.686 -7.629 10.353 1.00 94.38 120 CYS A O 1
ATOM 969 N N . THR A 1 121 ? -2.404 -7.989 12.564 1.00 94.62 121 THR A N 1
ATOM 970 C CA . THR A 1 121 ? -1.035 -8.522 12.483 1.00 94.62 121 THR A CA 1
ATOM 971 C C . THR A 1 121 ? -0.850 -9.574 11.375 1.00 94.62 121 THR A C 1
ATOM 973 O O . THR A 1 121 ? 0.185 -9.621 10.705 1.00 94.62 121 THR A O 1
ATOM 976 N N . ARG A 1 122 ? -1.860 -10.425 11.128 1.00 95.00 122 ARG A N 1
ATOM 977 C CA . ARG A 1 122 ? -1.817 -11.475 10.089 1.00 95.00 122 ARG A CA 1
ATOM 978 C C . ARG A 1 122 ? -1.795 -10.893 8.676 1.00 95.00 122 ARG A C 1
ATOM 980 O O . ARG A 1 122 ? -0.928 -11.252 7.880 1.00 95.00 122 ARG A O 1
ATOM 987 N N . CYS A 1 123 ? -2.723 -9.986 8.372 1.00 94.69 123 CYS A N 1
ATOM 988 C CA . CYS A 1 123 ? -2.809 -9.340 7.064 1.00 94.69 123 CYS A CA 1
ATOM 989 C C . CYS A 1 123 ? -1.603 -8.431 6.812 1.00 94.69 123 CYS A C 1
ATOM 991 O O . CYS A 1 123 ? -1.041 -8.477 5.719 1.00 94.69 123 CYS A O 1
ATOM 993 N N . ASN A 1 124 ? -1.157 -7.669 7.817 1.00 93.31 124 ASN A N 1
ATOM 994 C CA . ASN A 1 124 ? 0.044 -6.842 7.698 1.00 93.31 124 ASN A CA 1
ATOM 995 C C . ASN A 1 124 ? 1.281 -7.699 7.374 1.00 93.31 124 ASN A C 1
ATOM 997 O O . ASN A 1 124 ? 1.996 -7.455 6.398 1.00 93.31 124 ASN A O 1
ATOM 1001 N N . ALA A 1 125 ? 1.492 -8.788 8.123 1.00 92.50 125 ALA A N 1
ATOM 1002 C CA . ALA A 1 125 ? 2.595 -9.712 7.868 1.00 92.50 125 ALA A CA 1
ATOM 1003 C C . ALA A 1 125 ? 2.522 -10.352 6.470 1.00 92.50 125 ALA A C 1
ATOM 1005 O O . ALA A 1 125 ? 3.551 -10.477 5.801 1.00 92.50 125 ALA A O 1
ATOM 1006 N N . PHE A 1 126 ? 1.324 -10.728 6.011 1.00 92.06 126 PHE A N 1
ATOM 1007 C CA . PHE A 1 126 ? 1.114 -11.319 4.688 1.00 92.06 126 PHE A CA 1
ATOM 1008 C C . PHE A 1 126 ? 1.371 -10.331 3.542 1.00 92.06 126 PHE A C 1
ATOM 1010 O O . PHE A 1 126 ? 1.966 -10.698 2.517 1.00 92.06 126 PHE A O 1
ATOM 1017 N N . LYS A 1 127 ? 0.935 -9.079 3.718 1.00 90.00 127 LYS A N 1
ATOM 1018 C CA . LYS A 1 127 ? 1.116 -7.987 2.759 1.00 90.00 127 LYS A CA 1
ATOM 1019 C C . LYS A 1 127 ? 2.560 -7.502 2.697 1.00 90.00 127 LYS A C 1
ATOM 1021 O O . LYS A 1 127 ? 3.007 -7.121 1.625 1.00 90.00 127 LYS A O 1
ATOM 1026 N N . LYS A 1 128 ? 3.288 -7.499 3.811 1.00 85.44 128 LYS A N 1
ATOM 1027 C CA . LYS A 1 128 ? 4.650 -6.964 3.986 1.00 85.44 128 LYS A CA 1
ATOM 1028 C C . LYS A 1 128 ? 5.479 -6.798 2.695 1.00 85.44 128 LYS A C 1
ATOM 1030 O O . LYS A 1 128 ? 5.938 -7.768 2.091 1.00 85.44 128 LYS A O 1
ATOM 1035 N N . ASN A 1 129 ? 5.763 -5.540 2.343 1.00 78.69 129 ASN A N 1
ATOM 1036 C CA . ASN A 1 129 ? 6.524 -5.093 1.159 1.00 78.69 129 ASN A CA 1
ATOM 1037 C C . ASN A 1 129 ? 5.917 -5.445 -0.217 1.00 78.69 129 ASN A C 1
ATOM 1039 O O . ASN A 1 129 ? 6.564 -5.193 -1.240 1.00 78.69 129 ASN A O 1
ATOM 1043 N N . LYS A 1 130 ? 4.720 -6.032 -0.278 1.00 88.62 130 LYS A N 1
ATOM 1044 C CA . LYS A 1 130 ? 3.970 -6.235 -1.519 1.00 88.62 130 LYS A CA 1
ATOM 1045 C C . LYS A 1 130 ? 3.129 -5.000 -1.803 1.00 88.62 130 LYS A C 1
ATOM 1047 O O . LYS A 1 130 ? 2.613 -4.367 -0.883 1.00 88.62 130 LYS A O 1
ATOM 1052 N N . ILE A 1 131 ? 3.000 -4.686 -3.084 1.00 90.44 131 ILE A N 1
ATOM 1053 C CA . ILE A 1 131 ? 2.008 -3.720 -3.540 1.00 90.44 131 ILE A CA 1
ATOM 1054 C C . ILE A 1 131 ? 0.633 -4.401 -3.425 1.00 90.44 131 ILE A C 1
ATOM 1056 O O . ILE A 1 131 ? 0.534 -5.580 -3.788 1.00 90.44 131 ILE A O 1
ATOM 1060 N N . PRO A 1 132 ? -0.389 -3.730 -2.864 1.00 90.69 132 PRO A N 1
ATOM 1061 C CA . PRO A 1 132 ? -1.745 -4.263 -2.809 1.00 90.69 132 PRO A CA 1
ATOM 1062 C C . PRO A 1 132 ? -2.274 -4.651 -4.189 1.00 90.69 132 PRO A C 1
ATOM 1064 O O . PRO A 1 132 ? -1.911 -4.053 -5.199 1.00 90.69 132 PRO A O 1
ATOM 1067 N N . THR A 1 133 ? -3.161 -5.640 -4.223 1.00 91.00 133 THR A N 1
ATOM 1068 C CA . THR A 1 133 ? -3.939 -5.936 -5.429 1.00 91.00 133 THR A CA 1
ATOM 1069 C C . THR A 1 133 ? -5.019 -4.877 -5.632 1.00 91.00 133 THR A C 1
ATOM 1071 O O . THR A 1 133 ? -5.395 -4.177 -4.687 1.00 91.00 133 THR A O 1
ATOM 1074 N N . ILE A 1 134 ? -5.559 -4.807 -6.851 1.00 90.31 134 ILE A N 1
ATOM 1075 C CA . ILE A 1 134 ? -6.682 -3.921 -7.174 1.00 90.31 134 ILE A CA 1
ATOM 1076 C C . ILE A 1 134 ? -7.882 -4.157 -6.247 1.00 90.31 134 ILE A C 1
ATOM 1078 O O . ILE A 1 134 ? -8.481 -3.197 -5.786 1.00 90.31 134 ILE A O 1
ATOM 1082 N N . ASP A 1 135 ? -8.163 -5.409 -5.870 1.00 89.94 135 ASP A N 1
ATOM 1083 C CA . ASP A 1 135 ? -9.272 -5.740 -4.964 1.00 89.94 135 ASP A CA 1
ATOM 1084 C C . ASP A 1 135 ? -9.097 -5.122 -3.572 1.00 89.94 135 ASP A C 1
ATOM 1086 O O . ASP A 1 135 ? -10.057 -4.635 -2.979 1.00 89.94 135 ASP A O 1
ATOM 1090 N N . ILE A 1 136 ? -7.863 -5.113 -3.050 1.00 90.75 136 ILE A N 1
ATOM 1091 C CA . ILE A 1 136 ? -7.558 -4.493 -1.754 1.00 90.75 136 ILE A CA 1
ATOM 1092 C C . ILE A 1 136 ? -7.684 -2.976 -1.867 1.00 90.75 136 ILE A C 1
ATOM 1094 O O . ILE A 1 136 ? -8.247 -2.353 -0.973 1.00 90.75 136 ILE A O 1
ATOM 1098 N N . ILE A 1 137 ? -7.168 -2.382 -2.946 1.00 91.62 137 ILE A N 1
ATOM 1099 C CA . ILE A 1 137 ? -7.267 -0.935 -3.176 1.00 91.62 137 ILE A CA 1
ATOM 1100 C C . ILE A 1 137 ? -8.726 -0.527 -3.261 1.00 91.62 137 ILE A C 1
ATOM 1102 O O . ILE A 1 137 ? -9.134 0.359 -2.523 1.00 91.62 137 ILE A O 1
ATOM 1106 N N . LYS A 1 138 ? -9.513 -1.230 -4.074 1.00 89.88 138 LYS A N 1
ATOM 1107 C CA . LYS A 1 138 ? -10.944 -1.002 -4.209 1.00 89.88 138 LYS A CA 1
ATOM 1108 C C . LYS A 1 138 ? -11.654 -1.088 -2.874 1.00 89.88 138 LYS A C 1
ATOM 1110 O O . LYS A 1 138 ? -12.300 -0.136 -2.468 1.00 89.88 138 LYS A O 1
ATOM 1115 N N . TYR A 1 139 ? -11.457 -2.181 -2.145 1.00 87.12 139 TYR A N 1
ATOM 1116 C CA . TYR A 1 139 ? -12.079 -2.349 -0.839 1.00 87.12 139 TYR A CA 1
ATOM 1117 C C . TYR A 1 139 ? -11.711 -1.214 0.133 1.00 87.12 139 TYR A C 1
ATOM 1119 O O . TYR A 1 139 ? -12.573 -0.684 0.830 1.00 87.12 139 TYR A O 1
ATOM 1127 N N . VAL A 1 140 ? -10.434 -0.824 0.181 1.00 88.31 140 VAL A N 1
ATOM 1128 C CA . VAL A 1 140 ? -9.957 0.232 1.081 1.00 88.31 140 VAL A CA 1
ATOM 1129 C C . VAL A 1 140 ? -10.472 1.606 0.659 1.00 88.31 140 VAL A C 1
ATOM 1131 O O . VAL A 1 140 ? -10.911 2.358 1.525 1.00 88.31 140 VAL A O 1
ATOM 1134 N N . LEU A 1 141 ? -10.408 1.952 -0.625 1.00 86.56 141 LEU A N 1
ATOM 1135 C CA . LEU A 1 141 ? -10.824 3.260 -1.126 1.00 86.56 141 LEU A CA 1
ATOM 1136 C C . LEU A 1 141 ? -12.348 3.411 -1.108 1.00 86.56 141 LEU A C 1
ATOM 1138 O O . LEU A 1 141 ? -12.823 4.414 -0.585 1.00 86.56 141 LEU A O 1
ATOM 1142 N N . ASP A 1 142 ? -13.112 2.399 -1.526 1.00 83.19 142 ASP A N 1
ATOM 1143 C CA . ASP A 1 142 ? -14.581 2.414 -1.456 1.00 83.19 142 ASP A CA 1
ATOM 1144 C C . ASP A 1 142 ? -15.057 2.575 -0.003 1.00 83.19 142 ASP A C 1
ATOM 1146 O O . ASP A 1 142 ? -15.904 3.417 0.280 1.00 83.19 142 ASP A O 1
ATOM 1150 N N . SER A 1 143 ? -14.420 1.883 0.956 1.00 75.19 143 SER A N 1
ATOM 1151 C CA . SER A 1 143 ? -14.748 2.014 2.390 1.00 75.19 143 SER A CA 1
ATOM 1152 C C . SER A 1 143 ? -14.498 3.407 2.988 1.00 75.19 143 SER A C 1
ATOM 1154 O O . SER A 1 143 ? -14.793 3.640 4.159 1.00 75.19 143 SER A O 1
ATOM 1156 N N . ARG A 1 144 ? -13.909 4.326 2.214 1.00 74.00 144 ARG A N 1
ATOM 1157 C CA . ARG A 1 144 ? -13.671 5.724 2.596 1.00 74.00 144 ARG A CA 1
ATOM 1158 C C . ARG A 1 144 ? -14.622 6.701 1.906 1.00 74.00 144 ARG A C 1
ATOM 1160 O O . ARG A 1 144 ? -14.666 7.852 2.336 1.00 74.00 144 ARG A O 1
ATOM 1167 N N . HIS A 1 145 ? -15.327 6.266 0.860 1.00 58.16 145 HIS A N 1
ATOM 1168 C CA . HIS A 1 145 ? -16.254 7.078 0.069 1.00 58.16 145 HIS A CA 1
ATOM 1169 C C . HIS A 1 145 ? -17.707 7.012 0.561 1.00 58.16 145 HIS A C 1
ATOM 1171 O O . HIS A 1 145 ? -18.490 7.884 0.204 1.00 58.16 145 HIS A O 1
ATOM 1177 N N . ASP A 1 146 ? -18.051 6.070 1.444 1.00 51.34 146 ASP A N 1
ATOM 1178 C CA . ASP A 1 146 ? -19.381 5.988 2.079 1.00 51.34 146 ASP A CA 1
ATOM 1179 C C . ASP A 1 146 ? -19.681 7.139 3.079 1.00 51.34 146 ASP A C 1
ATOM 1181 O O . ASP A 1 146 ? -20.734 7.149 3.712 1.00 51.34 146 ASP A O 1
ATOM 1185 N N . ASP A 1 147 ? -18.781 8.124 3.204 1.00 47.31 147 ASP A N 1
ATOM 1186 C CA . ASP A 1 147 ? -18.866 9.259 4.140 1.00 47.31 147 ASP A CA 1
ATOM 1187 C C . ASP A 1 147 ? -18.997 10.641 3.447 1.00 47.31 147 ASP A C 1
ATOM 1189 O O . ASP A 1 147 ? -18.734 11.671 4.078 1.00 47.31 147 ASP A O 1
ATOM 1193 N N . THR A 1 148 ? -19.376 10.697 2.163 1.00 40.28 148 THR A N 1
ATOM 1194 C CA . THR A 1 148 ? -19.785 11.954 1.486 1.00 40.28 148 THR A CA 1
ATOM 1195 C C . THR A 1 148 ? -21.265 11.989 1.165 1.00 40.28 148 THR A C 1
ATOM 1197 O O . THR A 1 148 ? -21.757 10.992 0.596 1.00 40.28 148 THR A O 1
#

Solvent-accessible surface area (backbone atoms only — not comparable to full-atom values): 8494 Å² total; per-residue (Å²): 138,88,80,77,58,93,43,69,68,60,48,55,51,46,27,61,68,26,47,96,62,62,18,44,79,71,46,46,66,41,48,30,69,59,60,48,69,60,55,49,58,53,44,70,74,43,48,82,61,59,43,52,60,54,36,72,72,67,44,59,42,29,52,54,75,74,37,94,82,50,85,55,43,35,79,44,70,44,55,55,55,36,49,42,32,38,56,61,44,36,73,79,67,64,50,61,58,57,90,97,39,79,41,72,68,46,38,49,24,36,92,35,76,90,19,55,36,41,19,25,71,59,29,48,62,72,44,63,49,43,74,66,52,62,70,41,50,49,54,46,53,53,74,63,57,84,80,116

Foldseek 3Di:
DLPLDPDVVVQVVQQVLCVVVVGCVNVVQFWDQPDLVVQVVVCVVCFVVLVVPVCVVLNQAALQPPDPPFPRGFPGKDFLAHQKACVCVCVVVVFDADDPHDGDIGGTGHPDSLRIGGHHPRSCVVCPRPNRHSVSVCSNVVSVVVPD

Mean predicted aligned error: 5.66 Å